Protein AF-A0A531K318-F1 (afdb_monomer_lite)

Secondary structure (DSSP, 8-state):
-PPP---------TTS---BTTB-TTTT--SHHHHHHHHHHHHHTTTSEEEE-HHHHHTS-GGGGGSSEEEE--TTS-GGGG-

pLDDT: mean 91.62, std 5.6, range [60.78, 97.31]

Foldseek 3Di:
DDDDDDDDDADADPVGDRDDPLHGPCPPPPDPVVVVSVVVVLVVCFQHEAEDAPSVLVPDDPVSVVGYHYHHDDPPDDPVVRD

Sequence (83 aa):
MKKTVVRVVCAIGQAGQLGLKGGLPWEGNRSPEFVADVARFFDLTRGHVLLAGPKTIASVPDFAHADRDLVVVRSSMDPEDTL

Radius of gyration: 14.19 Å; chains: 1; bounding box: 31×30×44 Å

Structure (mmCIF, N/CA/C/O backbone):
data_AF-A0A531K318-F1
#
_entry.id   AF-A0A531K318-F1
#
loop_
_atom_site.group_PDB
_atom_site.id
_atom_site.type_symbol
_atom_site.label_atom_id
_atom_site.label_alt_id
_atom_site.label_comp_id
_atom_site.label_asym_id
_atom_site.label_entity_id
_atom_site.label_seq_id
_atom_site.pdbx_PDB_ins_code
_atom_site.Cartn_x
_atom_site.Cartn_y
_atom_site.Cartn_z
_atom_site.occupancy
_atom_site.B_iso_or_equiv
_atom_site.auth_seq_id
_atom_site.auth_comp_id
_atom_site.auth_asym_id
_atom_site.auth_atom_id
_atom_site.pdbx_PDB_model_num
ATOM 1 N N . MET A 1 1 ? -1.614 -0.461 -29.817 1.00 60.78 1 MET A N 1
ATOM 2 C CA . MET A 1 1 ? -1.086 -1.130 -28.606 1.00 60.78 1 MET A CA 1
ATOM 3 C C . MET A 1 1 ? -1.882 -0.674 -27.399 1.00 60.78 1 MET A C 1
ATOM 5 O O . MET A 1 1 ? -2.163 0.515 -27.295 1.00 60.78 1 MET A O 1
ATOM 9 N N . LYS A 1 2 ? -2.264 -1.595 -26.509 1.00 73.62 2 LYS A N 1
ATOM 10 C CA . LYS A 1 2 ? -2.819 -1.240 -25.196 1.00 73.62 2 LYS A CA 1
ATOM 11 C C . LYS A 1 2 ? -1.679 -0.610 -24.385 1.00 73.62 2 LYS A C 1
ATOM 13 O O . LYS A 1 2 ? -0.621 -1.217 -24.286 1.00 73.62 2 LYS A O 1
ATOM 18 N N . LYS A 1 3 ? -1.855 0.616 -23.888 1.00 83.69 3 LYS A N 1
ATOM 19 C CA . LYS A 1 3 ? -0.848 1.304 -23.067 1.00 83.69 3 LYS A CA 1
ATOM 20 C C . LYS A 1 3 ? -1.114 0.978 -21.600 1.00 83.69 3 LYS A C 1
ATOM 22 O O . LYS A 1 3 ? -2.210 1.261 -21.116 1.00 83.69 3 LYS A O 1
ATOM 27 N N . THR A 1 4 ? -0.141 0.388 -20.914 1.00 86.69 4 THR A N 1
ATOM 28 C CA . THR A 1 4 ? -0.209 0.173 -19.464 1.00 86.69 4 THR A CA 1
ATOM 29 C C . THR A 1 4 ? -0.234 1.531 -18.761 1.00 86.69 4 THR A C 1
ATOM 31 O O . THR A 1 4 ? 0.543 2.428 -19.094 1.00 86.69 4 THR A O 1
ATOM 34 N N . VAL A 1 5 ? -1.166 1.713 -17.824 1.00 91.00 5 VAL A N 1
ATOM 35 C CA . VAL A 1 5 ? -1.289 2.941 -17.028 1.00 91.00 5 VAL A CA 1
ATOM 36 C C . VAL A 1 5 ? -0.876 2.625 -15.603 1.00 91.00 5 VAL A C 1
ATOM 38 O O . VAL A 1 5 ? -1.589 1.915 -14.897 1.00 91.00 5 VAL A O 1
ATOM 41 N N . VAL A 1 6 ? 0.247 3.195 -15.179 1.00 91.12 6 VAL A N 1
ATOM 42 C CA . VAL A 1 6 ? 0.734 3.097 -13.802 1.00 91.12 6 VAL A CA 1
ATOM 43 C C . VAL A 1 6 ? 0.201 4.283 -13.007 1.00 91.12 6 VAL A C 1
ATOM 45 O O . VAL A 1 6 ? 0.269 5.427 -13.461 1.00 91.12 6 VAL A O 1
ATOM 48 N N . ARG A 1 7 ? -0.353 4.014 -11.824 1.00 94.75 7 ARG A N 1
ATOM 49 C CA . ARG A 1 7 ? -0.840 5.035 -10.891 1.00 94.75 7 ARG A CA 1
ATOM 50 C C . ARG A 1 7 ? -0.155 4.856 -9.547 1.00 94.75 7 ARG A C 1
ATOM 52 O O . ARG A 1 7 ? 0.067 3.732 -9.115 1.00 94.75 7 ARG A O 1
ATOM 59 N N . VAL A 1 8 ? 0.125 5.971 -8.880 1.00 94.50 8 VAL A N 1
ATOM 60 C CA . VAL A 1 8 ? 0.623 5.982 -7.503 1.00 94.50 8 VAL A CA 1
ATOM 61 C C . VAL A 1 8 ? -0.527 6.366 -6.583 1.00 94.50 8 VAL A C 1
ATOM 63 O O . VAL A 1 8 ? -1.198 7.372 -6.808 1.00 94.50 8 VAL A O 1
ATOM 66 N N . VAL A 1 9 ? -0.743 5.566 -5.544 1.00 95.44 9 VAL A N 1
ATOM 67 C CA . VAL A 1 9 ? -1.685 5.854 -4.460 1.00 95.44 9 VAL A CA 1
ATOM 68 C C . VAL A 1 9 ? -0.892 5.836 -3.163 1.00 95.44 9 VAL A C 1
ATOM 70 O O . VAL A 1 9 ? -0.212 4.857 -2.869 1.00 95.44 9 VAL A O 1
ATOM 73 N N . CYS A 1 10 ? -0.949 6.922 -2.398 1.00 94.12 10 CYS A N 1
ATOM 74 C CA . CYS A 1 10 ? -0.277 7.021 -1.109 1.00 94.12 10 CYS A CA 1
ATOM 75 C C . CYS A 1 10 ? -1.076 7.902 -0.148 1.00 94.12 10 CYS A C 1
ATOM 77 O O . CYS A 1 10 ? -1.747 8.848 -0.565 1.00 94.12 10 CYS A O 1
ATOM 79 N N . ALA A 1 11 ? -0.983 7.576 1.137 1.00 93.44 11 ALA A N 1
ATOM 80 C CA . ALA A 1 11 ? -1.373 8.451 2.230 1.00 93.44 11 ALA A CA 1
ATOM 81 C C . ALA A 1 11 ? -0.098 9.079 2.803 1.00 93.44 11 ALA A C 1
ATOM 83 O O . ALA A 1 11 ? 0.905 8.387 2.987 1.00 93.44 11 ALA A O 1
ATOM 84 N N . ILE A 1 12 ? -0.122 10.391 3.038 1.00 93.06 12 ILE A N 1
ATOM 85 C CA . ILE A 1 12 ? 1.068 11.174 3.383 1.00 93.06 12 ILE A CA 1
ATOM 86 C C . ILE A 1 12 ? 0.741 12.091 4.560 1.00 93.06 12 ILE A C 1
ATOM 88 O O . ILE A 1 12 ? -0.293 12.758 4.566 1.00 93.06 12 ILE A O 1
ATOM 92 N N . GLY A 1 13 ? 1.635 12.147 5.545 1.00 89.88 13 GLY A N 1
ATOM 93 C CA . GLY A 1 13 ? 1.571 13.136 6.615 1.00 89.88 13 GLY A CA 1
ATOM 94 C C . GLY A 1 13 ? 1.755 14.566 6.093 1.00 89.88 13 GLY A C 1
ATOM 95 O O . GLY A 1 13 ? 2.291 14.787 5.007 1.00 89.88 13 GLY A O 1
ATOM 96 N N . GLN A 1 14 ? 1.362 15.554 6.901 1.00 89.50 14 GLN A N 1
ATOM 97 C CA . GLN A 1 14 ? 1.391 16.978 6.525 1.00 89.50 14 GLN A CA 1
ATOM 98 C C . GLN A 1 14 ? 2.784 17.510 6.149 1.00 89.50 14 GLN A C 1
ATOM 100 O O . GLN A 1 14 ? 2.883 18.520 5.460 1.00 89.50 14 GLN A O 1
ATOM 105 N N . ALA A 1 15 ? 3.854 16.834 6.573 1.00 91.31 15 ALA A N 1
ATOM 106 C CA . ALA A 1 15 ? 5.231 17.180 6.234 1.00 91.31 15 ALA A CA 1
ATOM 107 C C . ALA A 1 15 ? 5.923 16.087 5.393 1.00 91.31 15 ALA A C 1
ATOM 109 O O . ALA A 1 15 ? 7.143 15.946 5.432 1.00 91.31 15 ALA A O 1
ATOM 110 N N . GLY A 1 16 ? 5.154 15.310 4.622 1.00 90.44 16 GLY A N 1
ATOM 111 C CA . GLY A 1 16 ? 5.693 14.365 3.638 1.00 90.44 16 GLY A CA 1
ATOM 112 C C . GLY A 1 16 ? 6.021 12.968 4.176 1.00 90.44 16 GLY A C 1
ATOM 113 O O . GLY A 1 16 ? 6.668 12.184 3.486 1.00 90.44 16 GLY A O 1
ATOM 114 N N . GLN A 1 17 ? 5.603 12.625 5.397 1.00 91.56 17 GLN A N 1
ATOM 115 C CA . GLN A 1 17 ? 5.876 11.311 5.983 1.00 91.56 17 GLN A CA 1
ATOM 116 C C . GLN A 1 17 ? 5.024 10.217 5.333 1.00 91.56 17 GLN A C 1
ATOM 118 O O . GLN A 1 17 ? 3.799 10.304 5.336 1.00 91.56 17 GLN A O 1
ATOM 123 N N . LEU A 1 18 ? 5.673 9.153 4.859 1.00 90.88 18 LEU A N 1
ATOM 124 C CA . LEU A 1 18 ? 5.011 7.953 4.325 1.00 90.88 18 LEU A CA 1
ATOM 125 C C . LEU A 1 18 ? 5.075 6.753 5.284 1.00 90.88 18 LEU A C 1
ATOM 127 O O . LEU A 1 18 ? 4.301 5.813 5.153 1.00 90.88 18 LEU A O 1
ATOM 131 N N . GLY A 1 19 ? 6.005 6.766 6.242 1.00 91.25 19 GLY A N 1
ATOM 132 C CA . GLY A 1 19 ? 6.259 5.633 7.127 1.00 91.25 19 GLY A CA 1
ATOM 133 C C . GLY A 1 19 ? 7.093 6.016 8.345 1.00 91.25 19 GLY A C 1
ATOM 134 O O . GLY A 1 19 ? 7.872 6.969 8.303 1.00 91.25 19 GLY A O 1
ATOM 135 N N . LEU A 1 20 ? 6.948 5.255 9.429 1.00 90.38 20 LEU A N 1
ATOM 136 C CA . LEU A 1 20 ? 7.735 5.378 10.654 1.00 90.38 20 LEU A CA 1
ATOM 137 C C . LEU A 1 20 ? 8.108 3.978 11.147 1.00 90.38 20 LEU A C 1
ATOM 139 O O . LEU A 1 20 ? 7.242 3.139 11.365 1.00 90.38 20 LEU A O 1
ATOM 143 N N . LYS A 1 21 ? 9.412 3.708 11.309 1.00 89.56 21 LYS A N 1
ATOM 144 C CA . LYS A 1 21 ? 9.941 2.411 11.789 1.00 89.56 21 LYS A CA 1
ATOM 145 C C . LYS A 1 21 ? 9.445 1.176 11.007 1.00 89.56 21 LYS A C 1
ATOM 147 O O . LYS A 1 21 ? 9.433 0.075 11.540 1.00 89.56 21 LYS A O 1
ATOM 152 N N . GLY A 1 22 ? 9.105 1.342 9.729 1.00 85.06 22 GLY A N 1
ATOM 153 C CA . GLY A 1 22 ? 8.653 0.250 8.860 1.00 85.06 22 GLY A CA 1
ATOM 154 C C . GLY A 1 22 ? 7.140 0.021 8.825 1.00 85.06 22 GLY A C 1
ATOM 155 O O . GLY A 1 22 ? 6.722 -0.854 8.077 1.00 85.06 22 GLY A O 1
ATOM 156 N N . GLY A 1 23 ? 6.353 0.807 9.564 1.00 87.38 23 GLY A N 1
ATOM 157 C CA . GLY A 1 23 ? 4.889 0.819 9.501 1.00 87.38 23 GLY A CA 1
ATOM 158 C C . GLY A 1 23 ? 4.337 2.198 9.138 1.00 87.38 23 GLY A C 1
ATOM 159 O O . GLY A 1 23 ? 5.097 3.138 8.859 1.00 87.38 23 GLY A O 1
ATOM 160 N N . LEU A 1 24 ? 3.011 2.331 9.160 1.00 89.75 24 LEU A N 1
ATOM 161 C CA . LEU A 1 24 ? 2.355 3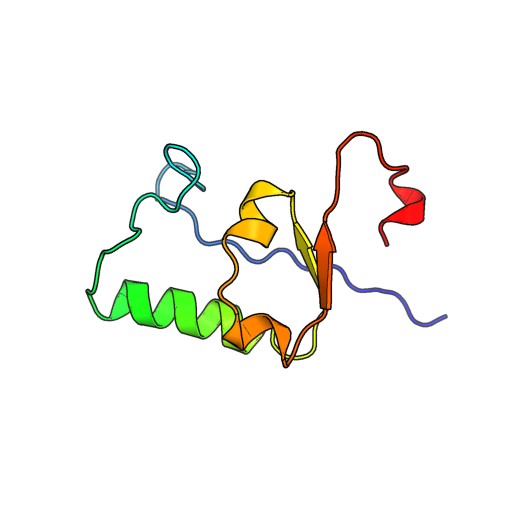.630 8.987 1.00 89.75 24 LEU A CA 1
ATOM 162 C C . LEU A 1 24 ? 2.477 4.448 10.285 1.00 89.75 24 LEU A C 1
ATOM 164 O O . LEU A 1 24 ? 2.291 3.897 11.369 1.00 89.75 24 LEU A O 1
ATOM 168 N N . PRO A 1 25 ? 2.732 5.770 10.235 1.00 90.62 25 PRO A N 1
ATOM 169 C CA . PRO A 1 25 ? 2.852 6.577 11.455 1.00 90.62 25 PRO A CA 1
ATOM 170 C C . PRO A 1 25 ? 1.581 6.606 12.321 1.00 90.62 25 PRO A C 1
ATOM 172 O O . PRO A 1 25 ? 1.657 6.900 13.509 1.00 90.62 25 PRO A O 1
ATOM 175 N N . TRP A 1 26 ? 0.424 6.316 11.722 1.00 89.31 26 TRP A N 1
ATOM 176 C CA . TRP A 1 26 ? -0.893 6.247 12.364 1.00 89.31 26 TRP A CA 1
ATOM 177 C C . TRP A 1 26 ? -1.411 4.809 12.525 1.00 89.31 26 TRP A C 1
ATOM 179 O O . TRP A 1 26 ? -2.593 4.604 12.798 1.00 89.31 26 TRP A O 1
ATOM 189 N N . GLU A 1 27 ? -0.558 3.801 12.338 1.00 88.25 27 GLU A N 1
ATOM 190 C CA . GLU A 1 27 ? -0.933 2.400 12.518 1.00 88.25 27 GLU A CA 1
ATOM 191 C C . GLU A 1 27 ? -1.489 2.146 13.929 1.00 88.25 27 GLU A C 1
ATOM 193 O O . GLU A 1 27 ? -0.970 2.645 14.927 1.00 88.25 27 GLU A O 1
ATOM 198 N N . GLY A 1 28 ? -2.588 1.393 14.012 1.00 89.88 28 GLY A N 1
ATOM 199 C CA . GLY A 1 28 ? -3.297 1.133 15.268 1.00 89.88 28 GLY A CA 1
ATOM 200 C C . GLY A 1 28 ? -4.273 2.234 15.701 1.00 89.88 28 GLY A C 1
ATOM 201 O O . GLY A 1 28 ? -5.078 1.990 16.602 1.00 89.88 28 GLY A O 1
ATOM 202 N N . ASN A 1 29 ? -4.276 3.404 15.051 1.00 93.38 29 ASN A N 1
ATOM 203 C CA . ASN A 1 29 ? -5.310 4.409 15.278 1.00 93.38 29 ASN A CA 1
ATOM 204 C C . ASN A 1 29 ? -6.657 3.921 14.719 1.00 93.38 29 ASN A C 1
ATOM 206 O O . ASN A 1 29 ? -6.778 3.610 13.535 1.00 93.38 29 ASN A O 1
ATOM 210 N N . ARG A 1 30 ? -7.670 3.844 15.588 1.00 95.06 30 ARG A N 1
ATOM 211 C CA . ARG A 1 30 ? -9.010 3.338 15.258 1.00 95.06 30 ARG A CA 1
ATOM 212 C C . ARG A 1 30 ? -10.038 4.438 15.005 1.00 95.06 30 ARG A C 1
ATOM 214 O O . ARG A 1 30 ? -11.215 4.113 14.856 1.00 95.06 30 ARG A O 1
ATOM 221 N N . SER A 1 31 ? -9.636 5.711 14.975 1.00 97.00 31 SER A N 1
ATOM 222 C CA . SER A 1 31 ? -10.569 6.776 14.607 1.00 97.00 31 SER A CA 1
ATOM 223 C C . SER A 1 31 ? -11.118 6.536 13.189 1.00 97.00 31 SER A C 1
ATOM 225 O O . SER A 1 31 ? -10.381 6.033 12.328 1.00 97.00 31 SER A O 1
ATOM 227 N N . PRO A 1 32 ? -12.406 6.843 12.938 1.00 97.31 32 PRO A N 1
ATOM 228 C CA . PRO A 1 32 ? -13.099 6.446 11.711 1.00 97.31 32 PRO A CA 1
ATOM 229 C C . PRO A 1 32 ? -12.387 6.848 10.416 1.00 97.31 32 PRO A C 1
ATOM 231 O O . PRO A 1 32 ? -12.393 6.088 9.453 1.00 97.31 32 PRO A O 1
ATOM 234 N N . GLU A 1 33 ? -11.742 8.011 10.394 1.00 94.50 33 GLU A N 1
ATOM 235 C CA . GLU A 1 33 ? -11.030 8.549 9.240 1.00 94.50 33 GLU A CA 1
ATOM 236 C C . GLU A 1 33 ? -9.833 7.689 8.809 1.00 94.50 33 GLU A C 1
ATOM 238 O O . GLU A 1 33 ? -9.641 7.473 7.614 1.00 94.50 33 GLU A O 1
ATOM 243 N N . PHE A 1 34 ? -9.070 7.131 9.755 1.00 93.69 34 PHE A N 1
ATOM 244 C CA . PHE A 1 34 ? -7.911 6.287 9.440 1.00 93.69 34 PHE A CA 1
ATOM 245 C C . PHE A 1 34 ? -8.345 4.902 8.963 1.00 93.69 34 PHE A C 1
ATOM 247 O O . PHE A 1 34 ? -7.777 4.361 8.016 1.00 93.69 34 PHE A O 1
ATOM 254 N N . VAL A 1 35 ? -9.391 4.347 9.580 1.00 94.12 35 VAL A N 1
ATOM 255 C CA . VAL A 1 35 ? -9.993 3.078 9.148 1.00 94.12 35 VAL A CA 1
ATOM 256 C C . VAL A 1 35 ? -10.569 3.214 7.737 1.00 94.12 35 VAL A C 1
ATOM 258 O O . VAL A 1 35 ? -10.326 2.358 6.884 1.00 94.12 35 VAL A O 1
ATOM 261 N N . ALA A 1 36 ? -11.290 4.306 7.472 1.00 95.38 36 ALA A N 1
ATOM 262 C CA . ALA A 1 36 ? -11.867 4.591 6.165 1.00 95.38 36 AL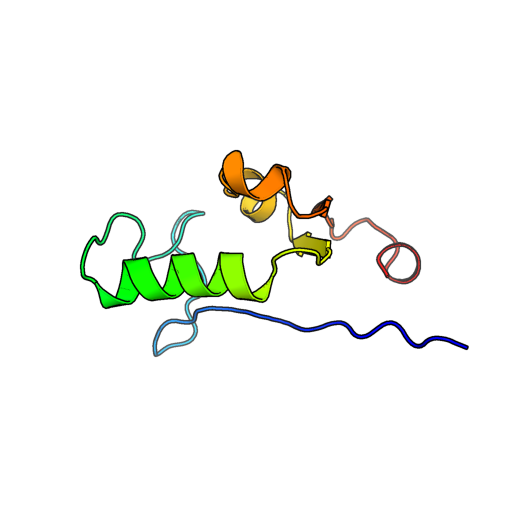A A CA 1
ATOM 263 C C . ALA A 1 36 ? -10.794 4.794 5.087 1.00 95.38 36 ALA A C 1
ATOM 265 O O . ALA A 1 36 ? -10.984 4.342 3.959 1.00 95.38 36 ALA A O 1
ATOM 266 N N . ASP A 1 37 ? -9.662 5.426 5.410 1.00 94.69 37 ASP A N 1
ATOM 267 C CA . ASP A 1 37 ? -8.571 5.616 4.450 1.00 94.69 37 ASP A CA 1
ATOM 268 C C . ASP A 1 37 ? -7.924 4.285 4.032 1.00 94.69 37 ASP A C 1
ATOM 270 O O . ASP A 1 37 ? -7.743 4.032 2.838 1.00 94.69 37 ASP A O 1
ATOM 274 N N . VAL A 1 38 ? -7.675 3.385 4.991 1.00 93.19 38 VAL A N 1
ATOM 275 C CA . VAL A 1 38 ? -7.158 2.035 4.707 1.00 93.19 38 VAL A CA 1
ATOM 276 C C . VAL A 1 38 ? -8.160 1.224 3.879 1.00 93.19 38 VAL A C 1
ATOM 278 O O . VAL A 1 38 ? -7.777 0.604 2.886 1.00 93.19 38 VAL A O 1
ATOM 281 N N . ALA A 1 39 ? -9.450 1.258 4.233 1.00 94.38 39 ALA A N 1
ATOM 282 C CA . ALA A 1 39 ? -10.497 0.590 3.457 1.00 94.38 39 ALA A CA 1
ATOM 283 C C . ALA A 1 39 ? -10.552 1.121 2.015 1.00 94.38 39 ALA A C 1
ATOM 285 O O . ALA A 1 39 ? -10.518 0.347 1.057 1.00 94.38 39 ALA A O 1
ATOM 286 N N . ARG A 1 40 ? -10.518 2.448 1.853 1.00 96.12 40 ARG A N 1
ATOM 287 C CA . ARG A 1 40 ? -10.511 3.113 0.548 1.00 96.12 40 ARG A CA 1
ATOM 288 C C . ARG A 1 40 ? -9.305 2.709 -0.298 1.00 96.12 40 ARG A C 1
ATOM 290 O O . ARG A 1 40 ? -9.464 2.512 -1.499 1.00 96.12 40 ARG A O 1
ATOM 297 N N . PHE A 1 41 ? -8.117 2.566 0.293 1.00 96.00 41 PHE A N 1
ATOM 298 C CA . PHE A 1 41 ? -6.937 2.075 -0.423 1.00 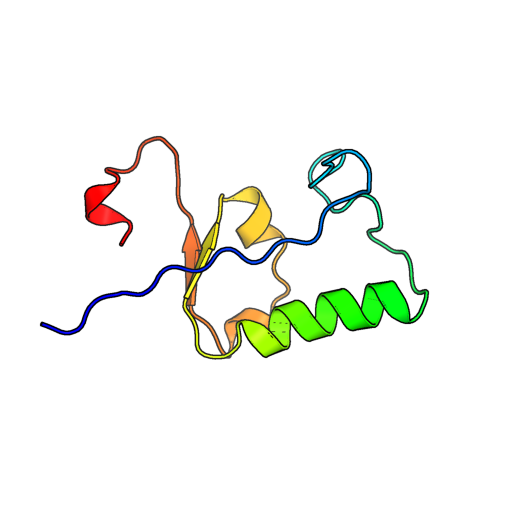96.00 41 PHE A CA 1
ATOM 299 C C . PHE A 1 41 ? -7.173 0.678 -1.014 1.00 96.00 41 PHE A C 1
ATOM 301 O O . PHE A 1 41 ? -6.912 0.460 -2.202 1.00 96.00 41 PHE A O 1
ATOM 308 N N . PHE A 1 42 ? -7.700 -0.259 -0.219 1.00 95.19 42 PHE A N 1
ATOM 309 C CA . PHE A 1 42 ? -7.942 -1.628 -0.682 1.00 95.19 42 PHE A CA 1
ATOM 310 C C . PHE A 1 42 ? -9.097 -1.737 -1.677 1.00 95.19 42 PHE A C 1
ATOM 312 O O . PHE A 1 42 ? -9.029 -2.591 -2.566 1.00 95.19 42 PHE A O 1
ATOM 319 N N . ASP A 1 43 ? -10.101 -0.868 -1.578 1.00 95.94 43 ASP A N 1
ATOM 320 C CA . ASP A 1 43 ? -11.188 -0.776 -2.552 1.00 95.94 43 ASP A CA 1
ATOM 321 C C . ASP A 1 43 ? -10.710 -0.209 -3.889 1.00 95.94 43 ASP A C 1
ATOM 323 O O . ASP A 1 43 ? -10.957 -0.810 -4.933 1.00 95.94 43 ASP A O 1
ATOM 327 N N . LEU A 1 44 ? -9.959 0.898 -3.868 1.00 96.19 44 LEU A N 1
ATOM 328 C CA . LEU A 1 44 ? -9.424 1.534 -5.078 1.00 96.19 44 LEU A CA 1
ATOM 329 C C . LEU A 1 44 ? -8.469 0.629 -5.860 1.00 96.19 44 LEU A C 1
ATOM 331 O O . LEU A 1 44 ? -8.361 0.753 -7.076 1.00 96.19 44 LEU A O 1
ATOM 335 N N . THR A 1 45 ? -7.749 -0.250 -5.166 1.00 95.81 45 THR A N 1
ATOM 336 C CA . THR A 1 45 ? -6.742 -1.138 -5.768 1.00 95.81 45 THR A CA 1
ATOM 337 C C . THR A 1 45 ? -7.260 -2.560 -6.012 1.00 95.81 45 THR A C 1
ATOM 339 O O . THR A 1 45 ? -6.488 -3.436 -6.397 1.00 95.81 45 THR A O 1
ATOM 342 N N . ARG A 1 46 ? -8.557 -2.818 -5.801 1.00 95.50 46 ARG A N 1
ATOM 343 C CA . ARG A 1 46 ? -9.173 -4.129 -6.051 1.00 95.50 46 ARG A CA 1
ATOM 344 C C . ARG A 1 46 ? -9.136 -4.472 -7.545 1.00 95.50 46 ARG A C 1
ATOM 346 O O . ARG A 1 46 ? -9.463 -3.629 -8.373 1.00 95.50 46 ARG A O 1
ATOM 353 N N . GLY A 1 47 ? -8.750 -5.702 -7.892 1.00 94.94 47 GLY A N 1
ATOM 354 C CA . GLY A 1 47 ? -8.634 -6.160 -9.282 1.00 94.94 47 GLY A CA 1
ATOM 355 C C . GLY A 1 47 ? -7.453 -5.564 -10.061 1.00 94.94 47 GLY A C 1
ATOM 356 O O . GLY A 1 47 ? -7.369 -5.747 -11.274 1.00 94.94 47 GLY A O 1
ATOM 357 N N . HIS A 1 48 ? -6.556 -4.837 -9.390 1.00 94.62 48 HIS A N 1
ATOM 358 C CA . HIS A 1 48 ? -5.347 -4.259 -9.976 1.00 94.62 48 HIS A CA 1
ATOM 359 C C . HIS A 1 48 ? -4.086 -5.007 -9.520 1.00 94.62 48 HIS A C 1
ATOM 361 O O . HIS A 1 48 ? -4.133 -5.826 -8.610 1.00 94.62 48 HIS A O 1
ATOM 367 N N . VAL A 1 49 ? -2.943 -4.694 -10.135 1.00 94.44 49 VAL A N 1
ATOM 368 C CA . VAL A 1 49 ? -1.630 -5.138 -9.648 1.00 94.44 49 VAL A CA 1
ATOM 369 C C . VAL A 1 49 ? -1.112 -4.124 -8.632 1.00 94.44 49 VAL A C 1
ATOM 371 O O . VAL A 1 49 ? -1.032 -2.929 -8.929 1.00 94.44 49 VAL A O 1
ATOM 374 N N . LEU A 1 50 ? -0.746 -4.590 -7.440 1.00 95.62 50 LEU A N 1
ATOM 375 C CA . LEU A 1 50 ? -0.059 -3.790 -6.435 1.00 95.62 50 LEU A CA 1
ATOM 376 C C . LEU A 1 50 ? 1.453 -4.021 -6.551 1.00 95.62 50 LEU A C 1
ATOM 378 O O . LEU A 1 50 ? 1.952 -5.086 -6.190 1.00 95.62 50 LEU A O 1
ATOM 382 N N . LEU A 1 51 ? 2.188 -3.011 -7.018 1.00 94.62 51 LEU A N 1
ATOM 383 C CA . LEU A 1 51 ? 3.651 -3.031 -7.050 1.00 94.62 51 LEU A CA 1
ATOM 384 C C . LEU A 1 51 ? 4.215 -2.234 -5.875 1.00 94.62 51 LEU A C 1
ATOM 386 O O . LEU A 1 51 ? 3.917 -1.047 -5.729 1.00 94.62 51 LEU A O 1
ATOM 390 N N . ALA A 1 52 ? 5.047 -2.865 -5.046 1.00 94.69 52 ALA A N 1
ATOM 391 C CA . ALA A 1 52 ? 5.742 -2.175 -3.963 1.00 94.69 52 ALA A CA 1
ATOM 392 C C . ALA A 1 52 ? 7.019 -2.905 -3.525 1.00 94.69 52 ALA A C 1
ATOM 394 O O . ALA A 1 52 ? 7.291 -4.042 -3.912 1.00 94.69 52 ALA A O 1
ATOM 395 N N . GLY A 1 53 ? 7.819 -2.245 -2.686 1.00 94.25 53 GLY A N 1
ATOM 396 C CA . GLY A 1 53 ? 8.987 -2.871 -2.071 1.00 94.25 53 GLY A CA 1
ATOM 397 C C . GLY A 1 53 ? 8.610 -4.034 -1.137 1.00 94.25 53 GLY A C 1
ATOM 398 O O . GLY A 1 53 ? 7.476 -4.113 -0.657 1.00 94.25 53 GLY A O 1
ATOM 399 N N . PRO A 1 54 ? 9.572 -4.909 -0.790 1.00 94.81 54 PRO A N 1
ATOM 400 C CA . PRO A 1 54 ? 9.306 -6.143 -0.045 1.00 94.81 54 PRO A CA 1
ATOM 401 C C . P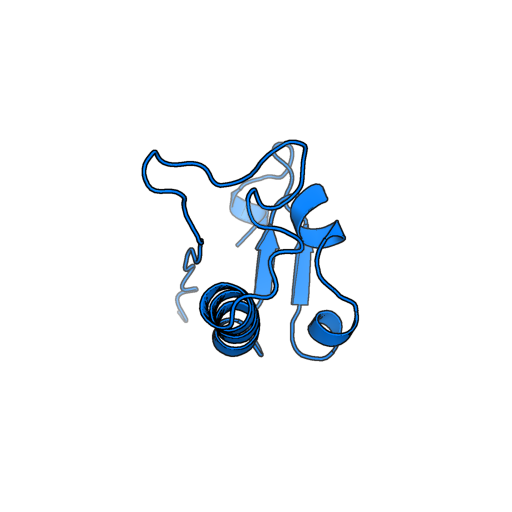RO A 1 54 ? 8.655 -5.908 1.322 1.00 94.81 54 PRO A C 1
ATOM 403 O O . PRO A 1 54 ? 7.804 -6.689 1.729 1.00 94.81 54 PRO A O 1
ATOM 406 N N . LYS A 1 55 ? 9.019 -4.826 2.024 1.00 92.00 55 LYS A N 1
ATOM 407 C CA . LYS A 1 55 ? 8.426 -4.498 3.330 1.00 92.00 55 LYS A CA 1
ATOM 408 C C . LYS A 1 55 ? 6.951 -4.107 3.222 1.00 92.00 55 LYS A C 1
ATOM 410 O O . LYS A 1 55 ? 6.162 -4.537 4.048 1.00 92.00 55 LYS A O 1
ATOM 415 N N . THR A 1 56 ? 6.587 -3.331 2.202 1.00 93.12 56 THR A N 1
ATOM 416 C CA . THR A 1 56 ? 5.200 -2.902 1.979 1.00 93.12 56 THR A CA 1
ATOM 417 C C . THR A 1 56 ? 4.323 -4.068 1.545 1.00 93.12 56 THR A C 1
ATOM 419 O O . THR A 1 56 ? 3.221 -4.214 2.058 1.00 93.12 56 THR A O 1
ATOM 422 N N . ILE A 1 57 ? 4.813 -4.932 0.647 1.00 95.19 57 ILE A N 1
ATOM 423 C CA . ILE A 1 57 ? 4.068 -6.139 0.260 1.00 95.19 57 ILE A CA 1
ATOM 424 C C . ILE A 1 57 ? 3.874 -7.066 1.464 1.00 95.19 57 ILE A C 1
ATOM 426 O O . ILE A 1 57 ? 2.774 -7.560 1.671 1.00 95.19 57 ILE A O 1
ATOM 430 N N . ALA A 1 58 ? 4.894 -7.240 2.309 1.00 92.69 58 ALA A N 1
ATOM 431 C CA . ALA A 1 58 ? 4.784 -8.060 3.516 1.00 92.69 58 ALA A CA 1
ATOM 432 C C . ALA A 1 58 ? 3.815 -7.500 4.578 1.00 92.69 58 ALA A C 1
ATOM 434 O O . ALA A 1 58 ? 3.399 -8.248 5.455 1.00 92.69 58 ALA A O 1
ATOM 435 N N . SER A 1 59 ? 3.463 -6.208 4.525 1.00 90.69 59 SER A N 1
ATOM 436 C CA . SER A 1 59 ? 2.452 -5.613 5.413 1.00 90.69 59 SER A CA 1
ATOM 437 C C . SER A 1 59 ? 1.023 -5.705 4.868 1.00 90.69 59 SER A C 1
ATOM 439 O O . SER A 1 59 ? 0.092 -5.249 5.529 1.00 90.69 59 SER A O 1
ATOM 441 N N . VAL A 1 60 ? 0.832 -6.234 3.654 1.00 92.25 60 VAL A N 1
ATOM 442 C CA . VAL A 1 60 ? -0.503 -6.408 3.076 1.00 92.25 60 VAL A CA 1
ATOM 443 C C . VAL A 1 60 ? -1.219 -7.556 3.806 1.00 92.25 60 VAL A C 1
ATOM 445 O O . VAL A 1 60 ? -0.649 -8.634 3.934 1.00 92.25 60 VAL A O 1
ATOM 448 N N . PRO A 1 61 ? -2.450 -7.346 4.303 1.00 91.94 61 PRO A N 1
ATOM 449 C CA . PRO A 1 61 ? -3.210 -8.381 4.995 1.00 91.94 61 PRO A CA 1
ATOM 450 C C . PRO A 1 61 ? -3.737 -9.452 4.032 1.00 91.94 61 PRO A C 1
ATOM 452 O O . PRO A 1 61 ? -4.141 -9.140 2.911 1.00 91.94 61 PRO A O 1
ATOM 455 N N . ASP A 1 62 ? -3.836 -10.694 4.515 1.00 93.56 62 ASP A N 1
ATOM 456 C CA . ASP A 1 62 ? -4.182 -11.887 3.724 1.00 93.56 62 ASP A CA 1
ATOM 457 C C . ASP A 1 62 ? -5.439 -11.729 2.855 1.00 93.56 62 ASP A C 1
ATOM 459 O O . ASP A 1 62 ? -5.454 -12.162 1.704 1.00 93.56 62 ASP A O 1
ATOM 463 N N . PHE A 1 63 ? -6.488 -11.062 3.358 1.00 91.62 63 PHE A N 1
ATOM 464 C CA . PHE A 1 63 ? -7.733 -10.873 2.600 1.00 91.62 63 PHE A CA 1
ATOM 465 C C . PHE A 1 63 ? -7.509 -10.139 1.273 1.00 91.62 63 PHE A C 1
ATOM 467 O O . PHE A 1 63 ? -8.246 -10.347 0.313 1.00 91.62 63 PHE A O 1
ATOM 474 N N . ALA A 1 64 ? -6.501 -9.266 1.206 1.00 91.31 64 ALA A N 1
ATOM 475 C CA . ALA A 1 64 ? -6.243 -8.478 0.017 1.00 91.31 64 ALA A CA 1
ATOM 476 C C . ALA A 1 64 ? -5.666 -9.337 -1.116 1.00 91.31 64 ALA A C 1
ATOM 478 O O . ALA A 1 64 ? -5.863 -8.970 -2.270 1.00 91.31 64 ALA A O 1
ATOM 479 N N . HIS A 1 65 ? -5.034 -10.477 -0.812 1.00 92.50 65 HIS A N 1
ATOM 480 C CA . HIS A 1 65 ? -4.433 -11.382 -1.798 1.00 92.50 65 HIS A CA 1
ATOM 481 C C . HIS A 1 65 ? -5.464 -12.098 -2.678 1.00 92.50 65 HIS A C 1
ATOM 483 O O . HIS A 1 65 ? -5.120 -12.549 -3.765 1.00 92.50 65 HIS A O 1
ATOM 489 N N . ALA A 1 66 ? -6.715 -12.221 -2.223 1.00 92.06 66 ALA A N 1
ATOM 490 C CA . ALA A 1 66 ? -7.754 -12.926 -2.974 1.00 92.06 66 ALA A CA 1
ATOM 491 C C . ALA A 1 66 ? -8.146 -12.196 -4.270 1.00 92.06 66 ALA A C 1
ATOM 493 O O . ALA A 1 66 ? -8.488 -12.834 -5.264 1.00 92.06 66 ALA A O 1
ATOM 494 N N . ASP A 1 67 ? -8.056 -10.863 -4.263 1.00 93.31 67 ASP A N 1
ATOM 495 C CA . ASP A 1 67 ? -8.669 -10.015 -5.289 1.00 93.31 67 ASP A CA 1
ATOM 496 C C . ASP A 1 67 ? -7.646 -9.164 -6.063 1.00 93.31 67 ASP A C 1
ATOM 498 O O . ASP A 1 67 ? -8.042 -8.239 -6.782 1.00 93.31 67 ASP A O 1
ATOM 502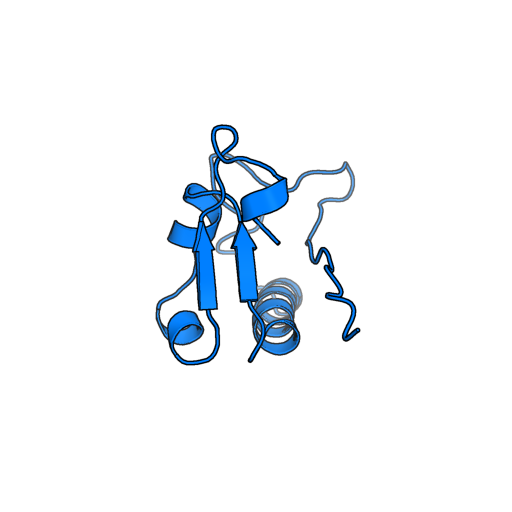 N N . ARG A 1 68 ? -6.336 -9.375 -5.863 1.00 93.62 68 ARG A N 1
ATOM 503 C CA . ARG A 1 68 ? -5.275 -8.580 -6.505 1.00 93.62 68 ARG A CA 1
ATOM 504 C C . ARG A 1 68 ? -3.947 -9.328 -6.582 1.00 93.62 68 ARG A C 1
ATOM 506 O O . ARG A 1 68 ? -3.607 -10.088 -5.678 1.00 93.62 68 ARG A O 1
ATOM 513 N N . ASP A 1 69 ? -3.158 -9.009 -7.602 1.00 94.25 69 ASP A N 1
ATOM 514 C CA . ASP A 1 69 ? -1.786 -9.500 -7.709 1.00 94.25 69 ASP A CA 1
ATOM 515 C C . ASP A 1 69 ? -0.843 -8.599 -6.909 1.00 94.25 69 ASP A C 1
ATOM 517 O O . ASP A 1 69 ? -0.872 -7.372 -7.040 1.00 94.25 69 ASP A O 1
ATOM 521 N N . LEU A 1 70 ? 0.013 -9.202 -6.085 1.00 95.12 70 LEU A N 1
ATOM 522 C CA . LEU A 1 70 ? 1.031 -8.498 -5.308 1.00 95.12 70 LEU A CA 1
ATOM 523 C C . LEU A 1 70 ? 2.411 -8.781 -5.892 1.00 95.12 70 LEU A C 1
ATOM 525 O O . LEU A 1 70 ? 2.884 -9.916 -5.868 1.00 95.12 70 LEU A O 1
ATOM 529 N N . VAL A 1 71 ? 3.077 -7.738 -6.379 1.00 94.94 71 VAL A N 1
ATOM 530 C CA . VAL A 1 71 ? 4.388 -7.849 -7.018 1.00 94.94 71 VAL A CA 1
ATOM 531 C C . VAL A 1 71 ? 5.420 -7.096 -6.192 1.00 94.94 71 VAL A C 1
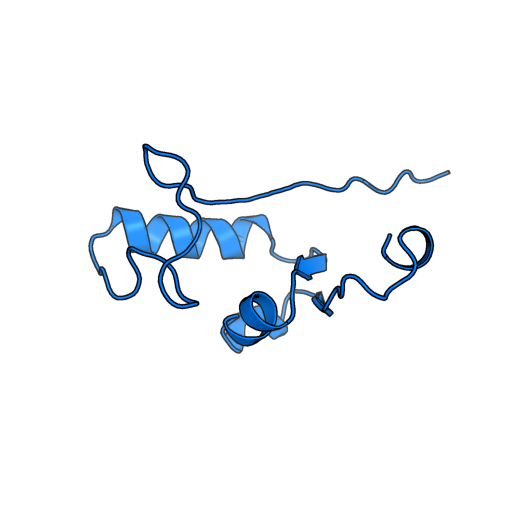ATOM 533 O O . VAL A 1 71 ? 5.317 -5.891 -5.948 1.00 94.94 71 VAL A O 1
ATOM 536 N N . VAL A 1 72 ? 6.446 -7.827 -5.760 1.00 95.81 72 VAL A N 1
ATOM 537 C CA . VAL A 1 72 ? 7.594 -7.247 -5.065 1.00 95.81 72 VAL A CA 1
ATOM 538 C C . VAL A 1 72 ? 8.563 -6.685 -6.091 1.00 95.81 72 VAL A C 1
ATOM 540 O O . VAL A 1 72 ? 9.132 -7.440 -6.873 1.00 95.81 72 VAL A O 1
ATOM 543 N N . VAL A 1 73 ? 8.829 -5.384 -6.012 1.00 95.00 73 VAL A N 1
ATOM 544 C CA . VAL A 1 73 ? 9.906 -4.735 -6.767 1.00 95.00 73 VAL A CA 1
ATOM 545 C C . VAL A 1 73 ? 11.137 -4.519 -5.890 1.00 95.00 73 VAL A C 1
ATOM 547 O O . VAL A 1 73 ? 11.045 -4.237 -4.689 1.00 95.00 73 VAL A O 1
ATOM 550 N N . ARG A 1 74 ? 12.323 -4.664 -6.483 1.00 94.56 74 ARG A N 1
ATOM 551 C CA . ARG A 1 74 ? 13.623 -4.424 -5.840 1.00 94.56 74 ARG A CA 1
ATOM 552 C C . ARG A 1 74 ? 14.453 -3.498 -6.715 1.00 94.56 74 ARG A C 1
ATOM 554 O O . ARG A 1 74 ? 14.365 -3.561 -7.931 1.00 94.56 74 ARG A O 1
ATOM 561 N N . SER A 1 75 ? 15.320 -2.701 -6.097 1.00 92.44 75 SER A N 1
ATOM 562 C CA . SER A 1 75 ? 16.208 -1.772 -6.812 1.00 92.44 75 SER A CA 1
ATOM 563 C C . SER A 1 75 ? 17.230 -2.455 -7.727 1.00 92.44 75 SER A C 1
ATOM 565 O O . SER A 1 75 ? 17.886 -1.780 -8.506 1.00 92.44 75 SER A O 1
ATOM 567 N N . SER A 1 76 ? 17.412 -3.770 -7.593 1.00 94.25 76 SER A N 1
ATOM 568 C CA . SER A 1 76 ? 18.294 -4.578 -8.437 1.00 94.25 76 SER A CA 1
ATOM 569 C C . SER A 1 76 ? 17.602 -5.151 -9.678 1.00 94.25 76 SER A C 1
ATOM 571 O O . SER A 1 76 ? 18.256 -5.851 -10.440 1.00 94.25 76 SER A O 1
ATOM 573 N N . MET A 1 77 ? 16.288 -4.961 -9.827 1.00 94.50 77 MET A N 1
ATOM 574 C CA . MET A 1 77 ? 15.546 -5.410 -11.008 1.00 94.50 77 MET A CA 1
ATOM 575 C C . MET A 1 77 ? 15.760 -4.429 -12.158 1.00 94.50 77 MET A C 1
ATOM 577 O O . MET A 1 77 ? 15.913 -3.230 -11.915 1.00 94.50 77 MET A O 1
ATOM 581 N N . ASP A 1 78 ? 15.748 -4.937 -13.390 1.00 91.25 78 ASP A N 1
ATOM 582 C CA . ASP A 1 78 ? 15.720 -4.088 -14.576 1.00 91.25 78 ASP A CA 1
ATOM 583 C C . ASP A 1 78 ? 14.381 -3.331 -14.611 1.00 91.25 78 ASP A C 1
ATOM 585 O O . ASP A 1 78 ? 13.329 -3.974 -14.564 1.00 91.25 78 ASP A O 1
ATOM 589 N N . PRO A 1 79 ? 14.373 -1.986 -14.656 1.00 85.38 79 PRO A N 1
ATOM 590 C CA . PRO A 1 79 ? 13.138 -1.221 -14.761 1.00 85.38 79 PRO A CA 1
ATOM 591 C C . PRO A 1 79 ? 12.243 -1.646 -15.933 1.00 85.38 79 PRO A C 1
ATOM 593 O O . PRO A 1 79 ? 11.021 -1.610 -15.779 1.00 85.38 79 PRO A O 1
ATOM 596 N N . GLU A 1 80 ? 12.817 -2.069 -17.066 1.00 85.19 80 GLU A N 1
ATOM 597 C CA . GLU A 1 80 ? 12.046 -2.507 -18.239 1.00 85.19 80 GLU A CA 1
ATOM 598 C C . GLU A 1 80 ? 11.280 -3.815 -17.987 1.00 85.19 80 GLU A C 1
ATOM 600 O O . GLU A 1 80 ? 10.213 -4.012 -18.563 1.00 85.19 80 GLU A O 1
ATOM 605 N N . ASP A 1 81 ? 11.750 -4.647 -17.054 1.00 84.31 81 ASP A N 1
ATOM 606 C CA . ASP A 1 81 ? 11.108 -5.910 -16.669 1.00 84.31 81 ASP A CA 1
ATOM 607 C C . ASP A 1 81 ? 10.034 -5.735 -15.575 1.00 84.31 81 ASP A C 1
ATOM 609 O O . ASP A 1 81 ? 9.380 -6.701 -15.174 1.00 84.31 81 ASP A O 1
ATOM 613 N N . THR A 1 82 ? 9.852 -4.519 -15.041 1.00 81.19 82 THR A N 1
ATOM 614 C CA . THR A 1 82 ? 8.935 -4.255 -13.911 1.00 81.19 82 THR A CA 1
ATOM 615 C C . THR A 1 82 ? 7.556 -3.716 -14.315 1.00 81.19 82 THR A C 1
ATOM 617 O O . THR A 1 82 ? 6.752 -3.421 -13.424 1.00 81.19 82 THR A O 1
ATOM 620 N N . LEU A 1 83 ? 7.270 -3.579 -15.621 1.00 71.50 83 LEU A N 1
ATOM 621 C CA . LEU A 1 83 ? 6.082 -2.894 -16.165 1.00 71.50 83 LEU A CA 1
ATOM 622 C C . LEU A 1 83 ? 5.289 -3.686 -17.215 1.00 71.50 83 LEU A C 1
ATOM 624 O O . LEU A 1 83 ? 5.889 -4.164 -18.198 1.00 71.50 83 LEU A O 1
#